Protein AF-A0A1C5EIR8-F1 (afdb_monomer_lite)

Foldseek 3Di:
DPDQQKWKWKWKWKQAQVRDIDIDIGDRDSDVVVRVVVQVVVQVCCVPPGPNMGMHMDMDIDRDDDDDDDDDDPDPDPDDD

pLDDT: mean 87.53, std 13.85, range [40.75, 98.25]

Secondary structure (DSSP, 8-state):
------EEEEEEEEE-TTS-EEEEEEEEESSHHHHHHHHHHHHHHHHHH-TT-EEEEEEEEE-PPP-PPPPSS-PPPPPP-

Sequence (81 aa):
MAADACLYRAVITKTYADGTSFTEYEGPYAKPGPVRGHVTFWGRHFAATKPGASVDGHIEECRPQWRRVPGEGLEPEPPAS

Radius of gyration: 20.38 Å; chains: 1; bounding box: 53×30×48 Å

Structure (mmCIF, N/CA/C/O backbone):
data_AF-A0A1C5EIR8-F1
#
_entry.id   AF-A0A1C5EIR8-F1
#
loop_
_atom_site.group_PDB
_atom_site.id
_atom_site.type_symbol
_atom_site.label_atom_id
_atom_site.label_alt_id
_atom_site.label_comp_id
_atom_site.label_asym_id
_atom_site.label_entity_id
_atom_site.label_seq_id
_atom_site.pdbx_PDB_ins_code
_atom_site.Cartn_x
_atom_site.Cartn_y
_atom_site.Cartn_z
_atom_site.occupancy
_atom_site.B_iso_or_equiv
_atom_site.auth_seq_id
_atom_site.auth_comp_id
_atom_site.auth_asym_id
_atom_site.auth_atom_id
_atom_site.pdbx_PDB_model_num
ATOM 1 N N . MET A 1 1 ? 11.012 -1.939 -29.815 1.00 40.75 1 MET A N 1
ATOM 2 C CA . MET A 1 1 ? 10.344 -0.922 -28.977 1.00 40.75 1 MET A CA 1
ATOM 3 C C . MET A 1 1 ? 9.976 -1.599 -27.674 1.00 40.75 1 MET A C 1
ATOM 5 O O . MET A 1 1 ? 9.269 -2.597 -27.729 1.00 40.75 1 MET A O 1
ATOM 9 N N . ALA A 1 2 ? 10.541 -1.171 -26.544 1.00 49.19 2 ALA A N 1
ATOM 10 C CA . ALA A 1 2 ? 10.142 -1.723 -25.252 1.00 49.19 2 ALA A CA 1
ATOM 11 C C . ALA A 1 2 ? 8.685 -1.317 -25.012 1.00 49.19 2 ALA A C 1
ATOM 13 O O . ALA A 1 2 ? 8.368 -0.137 -25.141 1.00 49.19 2 ALA A O 1
ATOM 14 N N . ALA A 1 3 ? 7.809 -2.287 -24.747 1.00 53.53 3 ALA A N 1
ATOM 15 C CA . ALA A 1 3 ? 6.467 -2.005 -24.253 1.00 53.53 3 ALA A CA 1
ATOM 16 C C . ALA A 1 3 ? 6.585 -1.008 -23.092 1.00 53.53 3 ALA A C 1
ATOM 18 O O . ALA A 1 3 ? 7.487 -1.185 -22.271 1.00 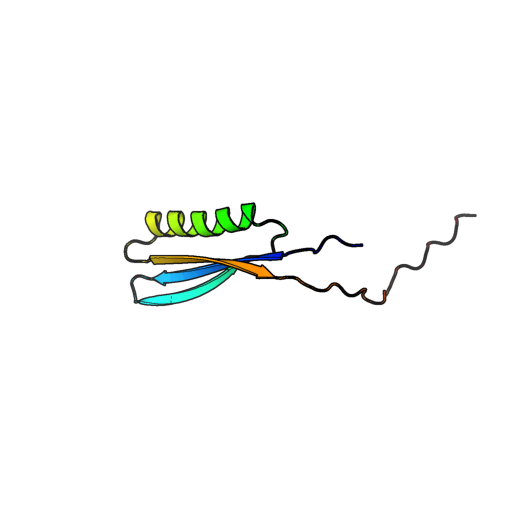53.53 3 ALA A O 1
ATOM 19 N N . ASP A 1 4 ? 5.737 0.025 -23.056 1.00 61.91 4 ASP A N 1
ATOM 20 C CA . ASP A 1 4 ? 5.672 0.994 -21.957 1.00 61.91 4 ASP A CA 1
ATOM 21 C C . ASP A 1 4 ? 5.626 0.235 -20.627 1.00 61.91 4 ASP A C 1
ATOM 23 O O . ASP A 1 4 ? 4.594 -0.309 -20.230 1.00 61.91 4 ASP A O 1
ATOM 27 N N . ALA A 1 5 ? 6.781 0.104 -19.977 1.00 74.44 5 ALA A N 1
ATOM 28 C CA . ALA A 1 5 ? 6.911 -0.712 -18.788 1.00 74.44 5 ALA A CA 1
ATOM 29 C C . ALA A 1 5 ? 6.318 0.085 -17.629 1.00 74.44 5 ALA A C 1
ATOM 31 O O . ALA A 1 5 ? 7.019 0.876 -17.009 1.00 74.44 5 ALA A O 1
ATOM 32 N N . CYS A 1 6 ? 5.023 -0.087 -17.362 1.00 89.50 6 CYS A N 1
ATOM 33 C CA . CYS A 1 6 ? 4.391 0.477 -16.177 1.00 89.50 6 CYS A CA 1
ATOM 34 C C . CYS A 1 6 ? 4.846 -0.283 -14.926 1.00 89.50 6 CYS A C 1
ATOM 36 O O . CYS A 1 6 ? 4.809 -1.514 -14.867 1.00 89.50 6 CYS A O 1
ATOM 38 N N . LEU A 1 7 ? 5.245 0.472 -13.910 1.00 94.19 7 LEU A N 1
ATOM 39 C CA . LEU A 1 7 ? 5.430 -0.003 -12.550 1.00 94.19 7 LEU A CA 1
ATOM 40 C C . LEU A 1 7 ? 4.266 0.478 -11.694 1.00 94.19 7 LEU A C 1
ATOM 42 O O . LEU A 1 7 ? 3.710 1.547 -11.916 1.00 94.19 7 LEU A O 1
ATOM 46 N N . TYR A 1 8 ? 3.923 -0.301 -10.684 1.00 95.44 8 TYR A N 1
ATOM 47 C CA . TYR A 1 8 ? 2.832 -0.008 -9.770 1.00 95.44 8 TYR A CA 1
ATOM 48 C C . TYR A 1 8 ? 3.349 -0.015 -8.336 1.00 95.44 8 TYR A C 1
ATOM 50 O O . TYR A 1 8 ? 4.249 -0.789 -8.014 1.00 95.44 8 TYR A O 1
ATOM 58 N N . ARG A 1 9 ? 2.769 0.796 -7.456 1.00 97.62 9 ARG A N 1
ATOM 59 C CA . ARG A 1 9 ? 2.990 0.692 -6.007 1.00 97.62 9 ARG A CA 1
ATOM 60 C C . ARG A 1 9 ? 1.674 0.769 -5.251 1.00 97.62 9 ARG A C 1
ATOM 62 O O . ARG A 1 9 ? 0.735 1.403 -5.729 1.00 97.62 9 ARG A O 1
ATOM 69 N N . ALA A 1 10 ? 1.606 0.117 -4.097 1.00 98.12 10 ALA A N 1
ATOM 70 C CA . ALA A 1 10 ? 0.528 0.329 -3.142 1.00 98.12 10 ALA A CA 1
ATOM 71 C C . ALA A 1 10 ? 0.932 1.477 -2.219 1.00 98.12 10 ALA A C 1
ATOM 73 O O . ALA A 1 10 ? 2.062 1.515 -1.733 1.00 98.12 10 ALA A O 1
ATOM 74 N N . VAL A 1 11 ? 0.003 2.394 -1.983 1.00 98.06 11 VAL A N 1
ATOM 75 C CA . VAL A 1 11 ? 0.125 3.446 -0.976 1.00 98.06 11 VAL A CA 1
ATOM 76 C C . VAL A 1 11 ? -0.867 3.105 0.116 1.00 98.06 11 VAL A C 1
ATOM 78 O O . VAL A 1 11 ? -2.067 3.057 -0.149 1.00 98.06 11 VAL A O 1
ATOM 81 N N . ILE A 1 12 ? -0.366 2.814 1.312 1.00 98.19 12 ILE A N 1
ATOM 82 C CA . ILE A 1 12 ? -1.166 2.334 2.439 1.00 98.19 12 ILE A CA 1
ATOM 83 C C . ILE A 1 12 ? -1.042 3.331 3.579 1.00 98.19 12 ILE A C 1
ATOM 85 O O . ILE A 1 12 ? 0.045 3.500 4.124 1.00 98.19 12 ILE A O 1
ATOM 89 N N . THR A 1 13 ? -2.145 3.953 3.976 1.00 98.25 13 THR A N 1
ATOM 90 C CA . THR A 1 13 ? -2.194 4.835 5.143 1.00 98.25 13 THR A CA 1
ATOM 91 C C . THR A 1 13 ? -2.838 4.088 6.298 1.00 98.25 13 THR A C 1
ATOM 93 O O . THR A 1 13 ? -3.996 3.687 6.220 1.00 98.25 13 THR A O 1
ATOM 96 N N . LYS A 1 14 ? -2.076 3.887 7.371 1.00 97.25 14 LYS A N 1
ATOM 97 C CA . LYS A 1 14 ? -2.486 3.190 8.592 1.00 97.25 14 LYS A CA 1
ATOM 98 C C . LYS A 1 14 ? -2.713 4.224 9.679 1.00 97.25 14 LYS A C 1
ATOM 100 O O . LYS A 1 14 ? -1.779 4.950 10.007 1.00 97.25 14 LYS A O 1
ATOM 105 N N . THR A 1 15 ? -3.903 4.251 10.257 1.00 97.62 15 THR A N 1
ATOM 106 C CA . THR A 1 15 ? -4.244 5.098 11.401 1.00 97.62 15 THR A CA 1
ATOM 107 C C . THR A 1 15 ? -4.511 4.201 12.599 1.00 97.62 15 THR A C 1
ATOM 109 O O . THR A 1 15 ? -5.386 3.340 12.559 1.00 97.62 15 THR A O 1
ATOM 112 N N . TYR A 1 16 ? -3.732 4.361 13.661 1.00 95.44 16 TYR A N 1
ATOM 113 C CA . TYR A 1 16 ? -3.844 3.566 14.879 1.00 95.44 16 TYR A CA 1
ATOM 114 C C . TYR A 1 16 ? -4.888 4.155 15.839 1.00 95.44 16 TYR A C 1
ATOM 116 O O . TYR A 1 16 ? -5.360 5.275 15.662 1.00 95.44 16 TYR A O 1
ATOM 124 N N . ALA A 1 17 ? -5.266 3.385 16.863 1.00 94.75 17 ALA A N 1
ATOM 125 C CA . ALA A 1 17 ? -6.317 3.763 17.813 1.00 94.75 17 ALA A CA 1
ATOM 126 C C . ALA A 1 17 ? -5.988 5.023 18.640 1.00 94.75 17 ALA A C 1
ATOM 128 O O . ALA A 1 17 ? -6.890 5.672 19.161 1.00 94.75 17 ALA A O 1
ATOM 129 N N . ASP A 1 18 ? -4.707 5.375 18.753 1.00 96.00 18 ASP A N 1
ATOM 130 C CA . ASP A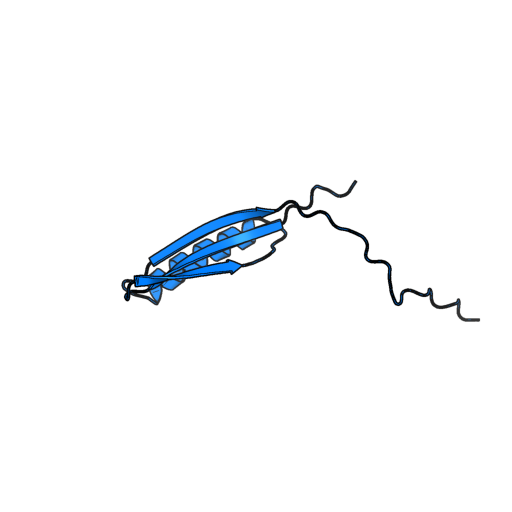 1 18 ? -4.220 6.610 19.376 1.00 96.00 18 ASP A CA 1
ATOM 131 C C . ASP A 1 18 ? -4.300 7.835 18.439 1.00 96.00 18 ASP A C 1
ATOM 133 O O . ASP A 1 18 ? -3.942 8.941 18.835 1.00 96.00 18 ASP A O 1
ATOM 137 N N . GLY A 1 19 ? -4.766 7.646 17.201 1.00 95.50 19 GLY A N 1
ATOM 138 C CA . GLY A 1 19 ? -4.838 8.667 16.158 1.00 95.50 19 GLY A CA 1
ATOM 139 C C . GLY A 1 19 ? -3.551 8.825 15.344 1.00 95.50 19 GLY A C 1
ATOM 140 O O . GLY A 1 19 ? -3.554 9.535 14.334 1.00 95.50 19 GLY A O 1
ATOM 141 N N . THR A 1 20 ? -2.458 8.152 15.717 1.00 97.62 20 THR A N 1
ATOM 142 C CA . THR A 1 20 ? -1.194 8.243 14.984 1.00 97.62 20 THR A CA 1
ATOM 143 C C . THR A 1 20 ? -1.350 7.616 13.601 1.00 97.62 20 THR A C 1
ATOM 145 O O . THR A 1 20 ? -1.881 6.512 13.468 1.00 97.62 20 THR A O 1
ATOM 148 N N . SER A 1 21 ? -0.883 8.309 12.559 1.00 97.44 21 SER A N 1
ATOM 149 C CA . SER A 1 21 ? -1.015 7.861 11.170 1.00 97.44 21 SER A CA 1
ATOM 150 C C . SER A 1 21 ? 0.327 7.768 10.451 1.00 97.44 21 SER A C 1
ATOM 152 O O . SER A 1 21 ? 1.170 8.652 10.590 1.00 97.44 21 SER A O 1
ATOM 154 N N . PHE A 1 22 ? 0.506 6.714 9.652 1.00 96.62 22 PHE A N 1
ATOM 155 C CA . PHE A 1 22 ? 1.709 6.476 8.850 1.00 96.62 22 PHE A CA 1
ATOM 156 C C . PHE A 1 22 ? 1.342 5.999 7.448 1.00 96.62 22 PHE A C 1
ATOM 158 O O . PHE A 1 22 ? 0.415 5.205 7.291 1.00 96.62 22 PHE A O 1
ATOM 165 N N . THR A 1 23 ? 2.107 6.434 6.447 1.00 97.75 23 THR A N 1
ATOM 166 C CA . THR A 1 23 ? 1.951 5.984 5.061 1.00 97.75 23 THR A CA 1
ATOM 167 C C . THR A 1 23 ? 3.130 5.111 4.653 1.00 97.75 23 THR A C 1
ATOM 169 O O . THR A 1 23 ? 4.285 5.526 4.748 1.00 97.75 23 THR A O 1
ATOM 172 N N . GLU A 1 24 ? 2.832 3.910 4.172 1.00 96.06 24 GLU A N 1
ATOM 173 C CA . GLU A 1 24 ? 3.795 2.965 3.617 1.00 96.06 24 GLU A CA 1
ATOM 174 C C . GLU A 1 24 ? 3.638 2.869 2.098 1.00 96.06 24 GLU A C 1
ATOM 176 O O . GLU A 1 24 ? 2.527 2.898 1.563 1.00 96.06 24 GLU A O 1
ATOM 181 N N . TYR A 1 25 ? 4.774 2.743 1.410 1.00 97.25 25 TYR A N 1
ATOM 182 C CA . TYR A 1 25 ? 4.850 2.598 -0.039 1.00 97.25 25 TYR A CA 1
ATOM 183 C C . TYR A 1 25 ? 5.423 1.223 -0.366 1.00 97.25 25 TYR A C 1
ATOM 185 O O . TYR A 1 25 ? 6.611 0.981 -0.162 1.00 97.25 25 TYR A O 1
ATOM 193 N N . GLU A 1 26 ? 4.593 0.327 -0.886 1.00 96.06 26 GLU A N 1
ATOM 194 C CA . GLU A 1 26 ? 5.010 -1.030 -1.239 1.00 96.06 26 GLU A CA 1
ATOM 195 C C . GLU A 1 26 ? 5.167 -1.155 -2.756 1.00 96.06 26 GLU A C 1
ATOM 197 O O . GLU A 1 26 ? 4.267 -0.786 -3.514 1.00 96.06 26 GLU A O 1
ATOM 202 N N . GLY A 1 27 ? 6.306 -1.677 -3.213 1.00 93.50 27 GLY A N 1
ATOM 203 C CA . GLY A 1 27 ? 6.639 -1.840 -4.630 1.00 93.50 27 GLY A CA 1
ATOM 204 C C . GLY A 1 27 ? 8.098 -1.481 -4.938 1.00 93.50 27 GLY A C 1
ATOM 205 O O . GLY A 1 27 ? 8.901 -1.354 -4.014 1.00 93.50 27 GLY A O 1
ATOM 206 N N . PRO A 1 28 ? 8.455 -1.300 -6.223 1.00 92.94 28 PRO A N 1
ATOM 207 C CA . PRO A 1 28 ? 7.575 -1.331 -7.392 1.00 92.94 28 PRO A CA 1
ATOM 208 C C . PRO A 1 28 ? 7.189 -2.751 -7.838 1.00 92.94 28 PRO A C 1
ATOM 210 O O . PRO A 1 28 ? 7.968 -3.694 -7.739 1.00 92.94 28 PRO A O 1
ATOM 213 N N . TYR A 1 29 ? 5.996 -2.886 -8.411 1.00 92.94 29 TYR A N 1
ATOM 214 C CA . TYR A 1 29 ? 5.471 -4.117 -8.997 1.00 92.94 29 TYR A CA 1
ATOM 215 C C . TYR A 1 29 ? 5.287 -3.963 -10.504 1.00 92.94 29 TYR A C 1
ATOM 217 O O . TYR A 1 29 ? 4.815 -2.936 -10.977 1.00 92.94 29 TYR A O 1
ATOM 225 N N . ALA A 1 30 ? 5.570 -5.019 -11.264 1.00 92.12 30 ALA A N 1
ATOM 226 C CA . ALA A 1 30 ? 5.410 -5.012 -12.722 1.00 92.12 30 ALA A CA 1
ATOM 227 C C . ALA A 1 30 ? 3.956 -5.213 -13.198 1.00 92.12 30 ALA A C 1
ATOM 229 O O . ALA A 1 30 ? 3.675 -5.140 -14.391 1.00 92.12 30 ALA A O 1
ATOM 230 N N . LYS A 1 31 ? 3.026 -5.546 -12.293 1.00 90.56 31 LYS A N 1
ATOM 231 C CA . LYS A 1 31 ? 1.615 -5.811 -12.614 1.00 90.56 31 LYS A CA 1
ATOM 232 C C . LYS A 1 31 ? 0.708 -5.234 -11.525 1.00 90.56 31 LYS A C 1
ATOM 234 O O . LYS A 1 31 ? 1.072 -5.317 -10.354 1.00 90.56 31 LYS A O 1
ATOM 239 N N . PRO A 1 32 ? -0.503 -4.759 -11.864 1.00 91.06 32 PRO A N 1
ATOM 240 C CA . PRO A 1 32 ? -1.430 -4.197 -10.880 1.00 91.06 32 PRO A CA 1
ATOM 241 C C . PRO A 1 32 ? -2.072 -5.259 -9.969 1.00 91.06 32 PRO A C 1
ATOM 243 O O . PRO A 1 32 ? -2.486 -4.944 -8.858 1.00 91.06 32 PRO A O 1
ATOM 246 N N . GLY A 1 33 ? -2.163 -6.519 -10.416 1.00 91.88 33 GLY A N 1
ATOM 247 C CA . GLY A 1 33 ? -2.784 -7.617 -9.659 1.00 91.88 33 GLY A CA 1
ATOM 248 C C . GLY A 1 33 ? -2.166 -7.838 -8.269 1.00 91.88 33 GLY A C 1
ATOM 249 O O . GLY A 1 33 ? -2.896 -7.746 -7.283 1.00 91.88 33 GLY A O 1
ATOM 250 N N . PRO A 1 34 ? -0.840 -8.063 -8.165 1.00 92.44 34 PRO A N 1
ATOM 251 C CA . PRO A 1 34 ? -0.145 -8.145 -6.881 1.00 92.44 34 PRO A CA 1
ATOM 252 C C . PRO A 1 34 ? -0.422 -6.942 -5.971 1.00 92.44 34 PRO A C 1
ATOM 254 O O . PRO A 1 34 ? -0.784 -7.129 -4.815 1.00 92.44 34 PRO A O 1
ATOM 257 N N . VAL A 1 35 ? -0.375 -5.718 -6.507 1.00 95.56 35 VAL A N 1
ATOM 258 C CA . VAL A 1 35 ? -0.591 -4.485 -5.727 1.00 95.56 35 VAL A CA 1
ATOM 259 C C . VAL A 1 35 ? -1.987 -4.419 -5.104 1.00 95.56 35 VAL A C 1
ATOM 261 O O . VAL A 1 35 ? -2.132 -4.071 -3.934 1.00 95.56 35 VAL A O 1
ATOM 264 N N . ARG A 1 36 ? -3.028 -4.827 -5.846 1.00 94.62 36 ARG A N 1
ATOM 265 C CA . ARG A 1 36 ? -4.401 -4.936 -5.308 1.00 94.62 36 ARG A CA 1
ATOM 266 C C . ARG A 1 36 ? -4.480 -5.917 -4.137 1.00 94.62 36 ARG A C 1
ATOM 268 O O . ARG A 1 36 ? -5.220 -5.677 -3.180 1.00 94.62 36 ARG A O 1
ATOM 275 N N . GLY A 1 37 ? -3.718 -7.009 -4.214 1.00 94.50 37 GLY A N 1
ATOM 276 C CA . GLY A 1 37 ? -3.606 -7.999 -3.145 1.00 94.50 37 GLY A CA 1
ATOM 277 C C . GLY A 1 37 ? -3.069 -7.395 -1.849 1.00 94.50 37 GLY A C 1
ATOM 278 O O . GLY A 1 37 ? -3.640 -7.646 -0.792 1.00 94.50 37 GLY A O 1
ATOM 279 N N . HIS A 1 38 ? -2.051 -6.538 -1.938 1.00 95.88 38 HIS A N 1
ATOM 280 C CA . HIS A 1 38 ? -1.455 -5.852 -0.788 1.00 95.88 38 HIS A CA 1
ATOM 281 C C . HIS A 1 38 ? -2.421 -4.869 -0.105 1.00 95.88 38 HIS A C 1
ATOM 283 O O . HIS A 1 38 ? -2.601 -4.936 1.111 1.00 95.88 38 HIS A O 1
ATOM 289 N N . VAL A 1 39 ? -3.131 -4.030 -0.872 1.00 95.12 39 VAL A N 1
ATOM 290 C CA . VAL A 1 39 ? -4.169 -3.131 -0.319 1.00 95.12 39 VAL A CA 1
ATOM 291 C C . VAL A 1 39 ? -5.243 -3.932 0.427 1.00 95.12 39 VAL A C 1
ATOM 293 O O . VAL A 1 39 ? -5.605 -3.621 1.561 1.00 95.12 39 VAL A O 1
ATOM 296 N N . THR A 1 40 ? -5.709 -5.025 -0.184 1.00 96.19 40 THR A N 1
ATOM 297 C CA . THR A 1 40 ? -6.720 -5.907 0.419 1.00 96.19 40 THR A CA 1
ATOM 298 C C . THR A 1 40 ? -6.195 -6.603 1.676 1.00 96.19 40 THR A C 1
ATOM 300 O O . THR A 1 40 ? -6.926 -6.739 2.660 1.00 96.19 40 THR A O 1
ATOM 303 N N . PHE A 1 41 ? -4.940 -7.060 1.649 1.00 95.69 41 PHE A N 1
ATOM 304 C CA . PHE A 1 41 ? -4.287 -7.706 2.782 1.00 95.69 41 PHE A CA 1
ATOM 305 C C . PHE A 1 41 ? -4.262 -6.781 3.994 1.00 95.69 41 PHE A C 1
ATOM 307 O O . PHE A 1 41 ? -4.724 -7.191 5.055 1.00 95.69 41 PHE A O 1
ATOM 314 N N . TRP A 1 42 ? -3.804 -5.537 3.839 1.00 96.31 42 TRP A N 1
ATOM 315 C CA . TRP A 1 42 ? -3.737 -4.595 4.955 1.00 96.31 42 TRP A CA 1
ATOM 316 C C . TRP A 1 42 ? -5.111 -4.281 5.534 1.00 96.31 42 TRP A C 1
ATOM 318 O O . TRP A 1 42 ? -5.263 -4.333 6.754 1.00 96.31 42 TRP A O 1
ATOM 328 N N . GLY A 1 43 ? -6.117 -4.070 4.676 1.00 94.88 43 GLY A N 1
ATOM 329 C CA . GLY A 1 43 ? -7.514 -3.916 5.092 1.00 94.88 43 GLY A CA 1
ATOM 330 C C . GLY A 1 43 ? -7.984 -5.050 6.002 1.00 94.88 43 GLY A C 1
ATOM 331 O O . GLY A 1 43 ? -8.478 -4.821 7.106 1.00 94.88 43 GLY A O 1
ATOM 332 N N . ARG A 1 44 ? -7.766 -6.296 5.570 1.00 96.00 44 ARG A N 1
ATOM 333 C CA . ARG A 1 44 ? -8.138 -7.489 6.347 1.00 96.00 44 ARG A CA 1
ATOM 334 C C . ARG A 1 44 ? -7.293 -7.656 7.606 1.00 96.00 44 ARG A C 1
ATOM 336 O O . ARG A 1 44 ? -7.824 -8.038 8.643 1.00 96.00 44 ARG A O 1
ATOM 343 N N . HIS A 1 45 ? -5.996 -7.379 7.520 1.00 95.69 45 HIS A N 1
ATOM 344 C CA . HIS A 1 45 ? -5.075 -7.506 8.639 1.00 95.69 45 HIS A CA 1
ATOM 345 C C . HIS A 1 45 ? -5.455 -6.547 9.768 1.00 95.69 45 HIS A C 1
ATOM 347 O O . HIS A 1 45 ? -5.611 -6.992 10.899 1.00 95.69 45 HIS A O 1
ATOM 353 N N . PHE A 1 46 ? -5.678 -5.264 9.469 1.00 95.69 46 PHE A N 1
ATOM 354 C CA . PHE A 1 46 ? -6.061 -4.269 10.475 1.00 95.69 46 PHE A CA 1
ATOM 355 C C . PHE A 1 46 ? -7.419 -4.584 11.100 1.00 95.69 46 PHE A C 1
ATOM 357 O O . PHE A 1 46 ? -7.531 -4.580 12.324 1.00 95.69 46 PHE A O 1
ATOM 364 N N . ALA A 1 47 ? -8.413 -4.952 10.283 1.00 93.62 47 ALA A N 1
ATOM 365 C CA . ALA A 1 47 ? -9.722 -5.364 10.785 1.00 93.62 47 ALA A CA 1
ATOM 366 C C . ALA A 1 47 ? -9.635 -6.555 11.760 1.00 93.62 47 ALA A C 1
ATOM 368 O O . ALA A 1 47 ? -10.405 -6.625 12.714 1.00 93.62 47 ALA A O 1
ATOM 369 N N . ALA A 1 48 ? -8.693 -7.479 11.539 1.00 95.75 48 ALA A N 1
ATOM 370 C CA . ALA A 1 48 ? -8.512 -8.659 12.381 1.00 95.75 48 ALA A CA 1
ATOM 371 C C . ALA A 1 48 ? -7.625 -8.419 13.616 1.00 95.75 48 ALA A C 1
ATOM 373 O O . ALA A 1 48 ? -7.855 -9.040 14.651 1.00 95.75 48 ALA A O 1
ATOM 374 N N . THR A 1 49 ? -6.590 -7.576 13.522 1.00 96.44 49 THR A N 1
ATOM 375 C CA . THR A 1 49 ? -5.518 -7.511 14.536 1.00 96.44 49 THR A CA 1
ATOM 376 C C . THR A 1 49 ? -5.416 -6.180 15.277 1.00 96.44 49 THR A C 1
ATOM 378 O O . THR A 1 49 ? -4.702 -6.109 16.281 1.00 96.44 49 THR A O 1
ATOM 381 N N . LYS A 1 50 ? -6.103 -5.122 14.822 1.00 93.94 50 LYS A N 1
ATOM 382 C CA . LYS A 1 50 ? -5.987 -3.761 15.373 1.00 93.94 50 LYS A CA 1
ATOM 383 C C . LYS A 1 50 ? -7.369 -3.118 15.603 1.00 93.94 50 LYS A C 1
ATOM 385 O O . LYS A 1 50 ? -7.773 -2.244 14.838 1.00 93.94 50 LYS A O 1
ATOM 390 N N . PRO A 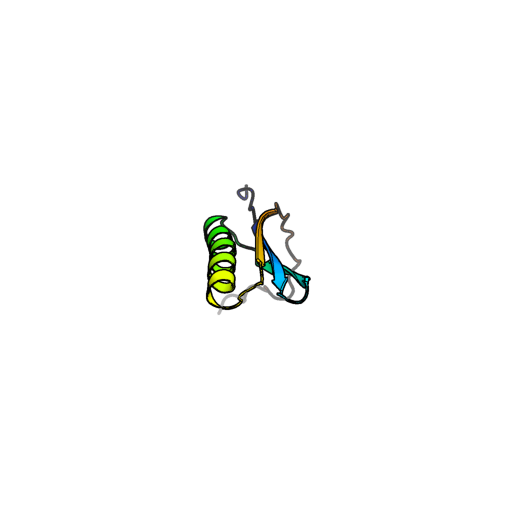1 51 ? -8.105 -3.504 16.664 1.00 92.44 51 PRO A N 1
ATOM 391 C CA . PRO A 1 51 ? -9.379 -2.871 17.005 1.00 92.44 51 PRO A CA 1
ATOM 392 C C . PRO A 1 51 ? -9.220 -1.356 17.199 1.00 92.44 51 PRO A C 1
ATOM 394 O O . PRO A 1 51 ? -8.283 -0.913 17.860 1.00 92.44 51 PRO A O 1
ATOM 397 N N . GLY A 1 52 ? -10.125 -0.563 16.622 1.00 92.31 52 GLY A N 1
ATOM 398 C CA . GLY A 1 52 ? -10.077 0.904 16.693 1.00 92.31 52 GLY A CA 1
ATOM 399 C C . GLY A 1 52 ? -9.042 1.564 15.775 1.00 92.31 52 GLY A C 1
ATOM 400 O O . GLY A 1 52 ? -9.013 2.787 15.696 1.00 92.31 52 GLY A O 1
ATOM 401 N N . ALA A 1 53 ? -8.227 0.785 15.060 1.00 95.81 53 ALA A N 1
ATOM 402 C CA . ALA A 1 53 ? -7.397 1.287 13.974 1.00 95.81 53 ALA A CA 1
ATOM 403 C C . ALA A 1 53 ? -8.157 1.225 12.641 1.00 95.81 53 ALA A C 1
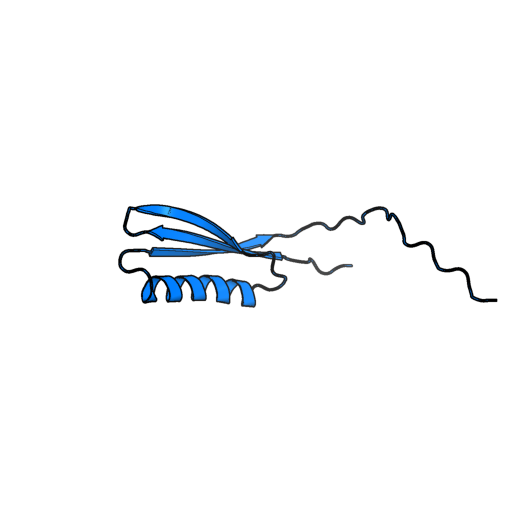ATOM 405 O O . ALA A 1 53 ? -9.063 0.409 12.452 1.00 95.81 53 ALA A O 1
ATOM 406 N N . SER A 1 54 ? -7.749 2.058 11.693 1.00 95.00 54 SER A N 1
ATOM 407 C CA . SER A 1 54 ? -8.228 2.039 10.317 1.00 95.00 54 SER A CA 1
ATOM 408 C C . SER A 1 54 ? -7.055 1.990 9.347 1.00 95.00 54 SER A C 1
ATOM 410 O O . SER A 1 54 ? -5.911 2.313 9.674 1.00 95.00 54 SER A O 1
ATOM 412 N N . VAL A 1 55 ? -7.339 1.532 8.136 1.00 96.81 55 VAL A N 1
ATOM 413 C CA . VAL A 1 55 ? -6.371 1.540 7.050 1.00 96.81 55 VAL A CA 1
ATOM 414 C C . VAL A 1 55 ? -7.085 1.895 5.758 1.00 96.81 55 VAL A C 1
ATOM 416 O O . VAL A 1 55 ? -8.177 1.394 5.489 1.00 96.81 55 VAL A O 1
ATOM 419 N N . ASP A 1 56 ? -6.459 2.765 4.982 1.00 96.62 56 ASP A N 1
ATOM 420 C CA . ASP A 1 56 ? -6.865 3.109 3.627 1.00 96.62 56 ASP A CA 1
ATOM 421 C C . ASP A 1 56 ? -5.726 2.778 2.665 1.00 96.62 56 ASP A C 1
ATOM 423 O O . ASP A 1 56 ? -4.551 2.759 3.050 1.00 96.62 56 ASP A O 1
ATOM 427 N N . GLY A 1 57 ? -6.055 2.499 1.408 1.00 96.19 57 GLY A N 1
ATOM 428 C CA . GLY A 1 57 ? -5.018 2.255 0.427 1.00 96.19 57 GLY A CA 1
ATOM 429 C C . GLY A 1 57 ? -5.469 2.367 -1.014 1.00 96.19 57 GLY A C 1
ATOM 430 O O . GLY A 1 57 ? -6.596 2.039 -1.379 1.00 96.19 57 GLY A O 1
ATOM 431 N N . HIS A 1 58 ? -4.536 2.797 -1.853 1.00 97.19 58 HIS A N 1
ATOM 432 C CA . HIS A 1 58 ? -4.733 2.928 -3.287 1.00 97.19 58 HIS A CA 1
ATOM 433 C C . HIS A 1 58 ? -3.489 2.483 -4.054 1.00 97.19 58 HIS A C 1
ATOM 435 O O . HIS A 1 58 ? -2.452 2.142 -3.484 1.00 97.19 58 HIS A O 1
ATOM 441 N N . ILE A 1 59 ? -3.627 2.433 -5.375 1.00 97.56 59 ILE A N 1
ATOM 442 C CA . ILE A 1 59 ? -2.567 2.026 -6.290 1.00 97.56 59 ILE A CA 1
ATOM 443 C C . ILE A 1 59 ? -2.123 3.246 -7.068 1.00 97.56 59 ILE A C 1
ATOM 445 O O . ILE A 1 59 ? -2.956 3.946 -7.640 1.00 97.56 59 ILE A O 1
ATOM 449 N N . GLU A 1 60 ? -0.817 3.440 -7.151 1.00 97.38 60 GLU A N 1
ATOM 450 C CA . GLU A 1 60 ? -0.221 4.402 -8.064 1.00 97.38 60 GLU A CA 1
ATOM 451 C C . GLU A 1 60 ? 0.460 3.683 -9.232 1.00 97.38 60 GLU A C 1
ATOM 453 O O . GLU A 1 60 ? 1.059 2.618 -9.058 1.00 97.38 60 GLU A O 1
ATOM 458 N N . GLU A 1 61 ? 0.368 4.279 -10.421 1.00 96.00 61 GLU A N 1
ATOM 459 C CA . GLU A 1 61 ? 1.092 3.872 -11.629 1.00 96.00 61 GLU A CA 1
ATOM 460 C C . GLU A 1 61 ? 2.272 4.826 -11.859 1.00 96.00 61 GLU A C 1
ATOM 462 O O . GLU A 1 61 ? 2.140 6.045 -11.768 1.00 96.00 61 GLU A O 1
ATOM 467 N N . CYS A 1 62 ? 3.426 4.263 -12.200 1.00 93.25 62 CYS A N 1
ATOM 468 C CA . CYS A 1 62 ? 4.629 4.966 -12.613 1.00 93.25 62 CYS A CA 1
ATOM 469 C C . CYS A 1 62 ? 5.058 4.452 -13.989 1.00 93.25 62 CYS A C 1
ATOM 471 O O . CYS A 1 62 ? 5.081 3.246 -14.233 1.00 93.25 62 CYS A O 1
ATOM 473 N N . ARG A 1 63 ? 5.442 5.363 -14.886 1.00 91.00 63 ARG A N 1
ATOM 474 C CA . ARG A 1 63 ? 6.012 5.041 -16.203 1.00 91.00 63 ARG A CA 1
ATOM 475 C C . ARG A 1 63 ? 7.494 5.408 -16.208 1.00 91.00 63 ARG A C 1
ATOM 477 O O . ARG A 1 63 ? 7.850 6.495 -16.666 1.00 91.00 63 ARG A O 1
ATOM 484 N N . PRO A 1 64 ? 8.361 4.567 -15.620 1.00 86.19 64 PRO A N 1
ATOM 485 C CA . PRO A 1 64 ? 9.780 4.859 -15.532 1.00 86.19 64 PRO A CA 1
ATOM 486 C C . PRO A 1 64 ? 10.438 4.864 -16.909 1.00 86.19 64 PRO A C 1
ATOM 488 O O . PRO A 1 64 ? 10.111 4.076 -17.796 1.00 86.19 64 PRO A O 1
ATOM 491 N N . GLN A 1 65 ? 11.452 5.711 -17.045 1.00 85.75 65 GLN A N 1
ATOM 492 C CA . GLN A 1 65 ? 12.394 5.629 -18.149 1.00 85.75 65 GLN A CA 1
ATOM 493 C C . GLN A 1 65 ? 13.649 4.898 -17.684 1.00 85.75 65 GLN A C 1
ATOM 495 O O . GLN A 1 65 ? 14.314 5.323 -16.740 1.00 85.75 65 GLN A O 1
ATOM 500 N N . TRP A 1 66 ? 13.992 3.816 -18.376 1.00 80.31 66 TRP A N 1
ATOM 501 C CA . TRP A 1 66 ? 15.233 3.090 -18.136 1.00 80.31 66 TRP A CA 1
ATOM 502 C C . TRP A 1 66 ? 16.371 3.723 -18.926 1.00 80.31 66 TRP A C 1
ATOM 504 O O . TRP A 1 66 ? 16.231 4.032 -20.110 1.00 80.31 66 TRP A O 1
ATOM 514 N N . ARG A 1 67 ? 17.522 3.890 -18.278 1.00 82.19 67 ARG A N 1
ATOM 515 C CA . ARG A 1 67 ? 18.762 4.302 -18.935 1.00 82.19 67 ARG A CA 1
ATOM 516 C C . ARG A 1 67 ? 19.786 3.197 -18.766 1.00 82.19 67 ARG A C 1
ATOM 518 O O . ARG A 1 67 ? 19.902 2.613 -17.692 1.00 82.19 67 ARG A O 1
ATOM 525 N N . ARG A 1 68 ? 20.521 2.910 -19.839 1.00 79.00 68 ARG A N 1
ATOM 526 C CA . ARG A 1 68 ? 21.643 1.977 -19.780 1.00 79.00 68 ARG A CA 1
ATOM 527 C C . ARG A 1 68 ? 22.722 2.588 -18.891 1.00 79.00 68 ARG A C 1
ATOM 529 O O . ARG A 1 68 ? 23.162 3.704 -19.153 1.00 79.00 68 ARG A O 1
ATOM 536 N N . VAL A 1 69 ? 23.140 1.858 -17.864 1.00 82.69 69 VAL A N 1
ATOM 537 C CA . VAL A 1 69 ? 24.325 2.213 -17.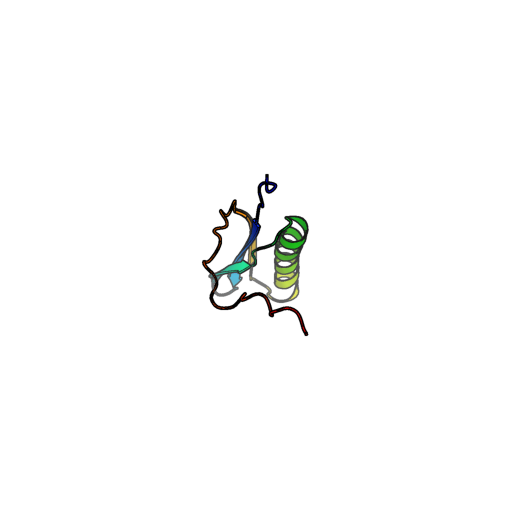081 1.00 82.69 69 VAL A CA 1
ATOM 538 C C . VAL A 1 69 ? 25.552 1.802 -17.908 1.00 82.69 69 VAL A C 1
ATOM 540 O O . VAL A 1 69 ? 25.592 0.660 -18.376 1.00 82.69 69 VAL A O 1
ATOM 543 N N . PRO A 1 70 ? 26.512 2.706 -18.170 1.00 75.94 70 PRO A N 1
ATOM 544 C CA . PRO A 1 70 ? 27.795 2.328 -18.756 1.00 75.94 70 PRO A CA 1
ATOM 545 C C . PRO A 1 70 ? 28.465 1.303 -17.833 1.00 75.94 70 PRO A C 1
ATOM 547 O O . PRO A 1 70 ? 28.587 1.554 -16.639 1.00 75.94 70 PRO A O 1
ATOM 550 N N . GLY A 1 71 ? 28.805 0.123 -18.348 1.00 69.88 71 GLY A N 1
ATOM 551 C CA . GLY A 1 71 ? 29.264 -0.982 -17.508 1.00 69.88 71 GLY A CA 1
ATOM 552 C C . GLY A 1 71 ? 30.706 -0.809 -17.033 1.00 69.88 71 GLY A C 1
ATOM 553 O O . GLY A 1 71 ? 31.595 -0.606 -17.854 1.00 69.88 71 GLY A O 1
ATOM 554 N N . GLU A 1 72 ? 30.939 -1.000 -15.736 1.00 63.22 72 GLU A N 1
ATOM 555 C CA . GLU A 1 72 ? 32.110 -1.750 -15.278 1.00 63.22 72 GLU A CA 1
ATOM 556 C C . GLU A 1 72 ? 31.804 -3.248 -15.488 1.00 63.22 72 GLU A C 1
ATOM 558 O O . GLU A 1 72 ? 30.796 -3.747 -14.989 1.00 63.22 72 GLU A O 1
ATOM 563 N N . GLY A 1 73 ? 32.644 -3.971 -16.240 1.00 61.78 73 GLY A N 1
ATOM 564 C CA . GLY A 1 73 ? 32.772 -5.429 -16.077 1.00 61.78 73 GLY A CA 1
ATOM 565 C C . GLY A 1 73 ? 31.935 -6.378 -16.950 1.00 61.78 73 GLY A C 1
ATOM 566 O O . GLY A 1 73 ? 31.608 -7.467 -16.493 1.00 61.78 73 GLY A O 1
ATOM 567 N N . LEU A 1 74 ? 31.630 -6.047 -18.206 1.00 60.53 74 LEU A N 1
ATOM 568 C CA . LEU A 1 74 ? 31.344 -7.077 -19.224 1.00 60.53 74 LEU A CA 1
ATOM 569 C C . LEU A 1 74 ? 32.420 -7.002 -20.311 1.00 60.53 74 LEU A C 1
ATOM 571 O O . LEU A 1 74 ? 32.137 -6.654 -21.457 1.00 60.53 74 LEU A O 1
ATOM 575 N N . GLU A 1 75 ? 33.673 -7.272 -19.938 1.00 62.97 75 GLU A N 1
ATOM 576 C CA . GLU A 1 75 ? 34.656 -7.679 -20.942 1.00 62.97 75 GLU A CA 1
ATOM 577 C C . GLU A 1 75 ? 34.245 -9.070 -21.445 1.00 62.97 75 GLU A C 1
ATOM 579 O O . GLU A 1 75 ? 33.998 -9.963 -20.630 1.00 62.97 75 GLU A O 1
ATOM 584 N N . PRO A 1 76 ? 34.094 -9.270 -22.764 1.00 60.41 76 PRO A N 1
ATOM 585 C CA . PRO A 1 76 ? 33.885 -10.603 -23.302 1.00 60.41 76 PRO A CA 1
ATOM 586 C C . PRO A 1 76 ? 35.113 -11.455 -22.969 1.00 60.41 76 PRO A C 1
ATOM 588 O O . PRO A 1 76 ? 36.238 -11.064 -23.275 1.00 60.41 76 PRO A O 1
ATOM 591 N N . GLU A 1 77 ? 34.894 -12.610 -22.338 1.00 65.69 77 GLU A N 1
ATOM 592 C CA . GLU A 1 77 ? 35.944 -13.607 -22.129 1.00 65.69 77 GLU A CA 1
ATOM 593 C C . GLU A 1 77 ? 36.563 -13.935 -23.504 1.00 65.69 77 GLU A C 1
ATOM 595 O O . GLU A 1 77 ? 35.816 -14.232 -24.447 1.00 65.69 77 GLU A O 1
ATOM 600 N N . PRO A 1 78 ? 37.891 -13.810 -23.688 1.00 65.06 78 PRO A N 1
ATOM 601 C CA . PRO A 1 78 ? 38.503 -14.143 -24.964 1.00 65.06 78 PRO A CA 1
ATOM 602 C C . PRO A 1 78 ? 38.284 -15.636 -25.254 1.00 65.06 78 PRO A C 1
ATOM 604 O O . PRO A 1 78 ? 38.240 -16.442 -24.322 1.00 65.06 78 PRO A O 1
ATOM 607 N N . PRO A 1 79 ? 38.132 -16.031 -26.531 1.00 63.12 79 PRO A N 1
ATOM 608 C CA . PRO A 1 79 ? 37.877 -17.424 -26.871 1.00 63.12 79 PRO A CA 1
ATOM 609 C C . PRO A 1 79 ? 39.017 -18.312 -26.360 1.00 63.12 79 PRO A C 1
ATOM 611 O O . PRO A 1 79 ? 40.190 -18.032 -26.617 1.00 63.12 79 PRO A O 1
ATOM 614 N N . ALA A 1 80 ? 38.656 -19.381 -25.645 1.00 68.75 80 ALA A N 1
ATOM 615 C CA . ALA A 1 80 ? 39.590 -20.420 -25.231 1.00 68.75 80 ALA A CA 1
ATOM 616 C C . ALA A 1 80 ? 40.333 -20.967 -26.464 1.00 68.75 80 ALA A C 1
ATOM 618 O O . ALA A 1 80 ? 39.696 -21.351 -27.448 1.00 68.75 80 ALA A O 1
ATOM 619 N N . SER A 1 81 ? 41.669 -20.928 -26.413 1.00 70.62 81 SER A N 1
ATOM 620 C CA . SER A 1 81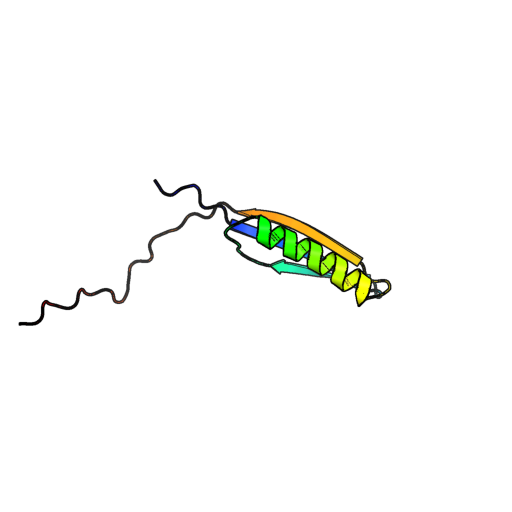 ? 42.569 -21.503 -27.427 1.00 70.62 81 SER A CA 1
ATOM 621 C C . SER A 1 81 ? 42.671 -23.017 -27.307 1.00 70.62 81 SER A C 1
ATOM 623 O O . SER A 1 81 ? 42.591 -23.517 -26.162 1.00 70.62 81 SER A O 1
#